Protein AF-A0A662PDH4-F1 (afdb_monomer)

Nearest PDB structures (foldseek):
  8jh1-assembly1_B  TM=7.825E-01  e=4.316E-02  Thermus thermophilus HB8
  5fsh-assembly1_A  TM=7.391E-01  e=3.785E-02  Thermus thermophilus HB8
  3tl2-assembly1_A  TM=3.869E-01  e=4.042E-02  Bacillus anthracis
  5im5-assembly1_K  TM=4.591E-01  e=8.274E-01  Methanocaldococcus jannaschii DSM 2661
  2xd7-assembly4_D  TM=5.297E-01  e=1.076E+00  Homo sapiens

Sequence (106 aa):
MEKLKTVLDVHIVPVGLEIDRAVIPLKVHNADKVYLLTQEKENGASKYFL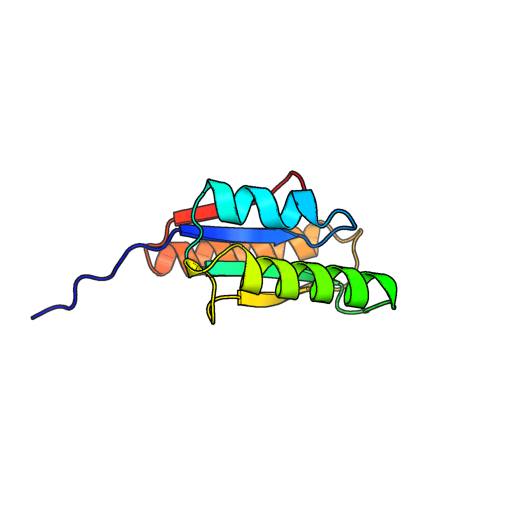REIQERIDRECPRLKGNVIIRGYREWDDLSSIMSEICKIVRYEKSEGNRVFINISS

Structure (mmCIF, N/CA/C/O backbone):
data_AF-A0A662PDH4-F1
#
_entry.id   AF-A0A662PDH4-F1
#
loop_
_atom_site.group_PDB
_atom_site.id
_atom_site.type_symbol
_atom_site.label_atom_id
_atom_site.label_alt_id
_atom_site.label_comp_id
_atom_site.label_asym_id
_atom_site.label_entity_id
_atom_site.label_seq_id
_atom_site.pdbx_PDB_ins_code
_atom_site.Cartn_x
_atom_site.Cartn_y
_atom_site.Cartn_z
_atom_site.occupancy
_atom_site.B_iso_or_equiv
_atom_site.auth_seq_id
_atom_site.auth_comp_id
_atom_site.auth_asym_id
_atom_site.auth_atom_id
_atom_site.pdbx_PDB_model_num
ATOM 1 N N . MET A 1 1 ? -14.476 13.345 28.098 1.00 45.69 1 MET A N 1
ATOM 2 C CA . MET A 1 1 ? -14.970 12.363 27.109 1.00 45.69 1 MET A CA 1
ATOM 3 C C . MET A 1 1 ? -13.774 11.900 26.299 1.00 45.69 1 MET A C 1
ATOM 5 O O . MET A 1 1 ? -13.238 12.700 25.541 1.00 45.69 1 MET A O 1
ATOM 9 N N . GLU A 1 2 ? -13.303 10.671 26.505 1.00 53.00 2 GLU A N 1
ATOM 10 C CA . GLU A 1 2 ? -12.348 10.055 25.577 1.00 53.00 2 GLU A CA 1
ATOM 11 C C . GLU A 1 2 ? -13.023 9.925 24.209 1.00 53.00 2 GLU A C 1
ATOM 13 O O . GLU A 1 2 ? -14.136 9.404 24.106 1.00 53.00 2 GLU A O 1
ATOM 18 N N . LYS A 1 3 ? -12.386 10.442 23.153 1.00 51.91 3 LYS A N 1
ATOM 19 C CA . LYS A 1 3 ? -12.815 10.140 21.786 1.00 51.91 3 LYS A CA 1
ATOM 20 C C . LYS A 1 3 ? -12.613 8.642 21.577 1.00 51.91 3 LYS A C 1
ATOM 22 O O . LYS A 1 3 ? -11.481 8.173 21.653 1.00 51.91 3 LYS A O 1
ATOM 27 N N . LEU A 1 4 ? -13.694 7.912 21.302 1.00 58.94 4 LEU A N 1
ATOM 28 C CA . LEU A 1 4 ? -13.620 6.539 20.805 1.00 58.94 4 LEU A CA 1
ATOM 29 C C . LEU A 1 4 ? -12.676 6.518 19.596 1.00 58.94 4 LEU A C 1
ATOM 31 O O . LEU A 1 4 ? -12.953 7.156 18.578 1.00 58.94 4 LEU A O 1
ATOM 35 N N . LYS A 1 5 ? -11.532 5.840 19.733 1.00 68.94 5 LYS A N 1
ATOM 36 C CA . LYS A 1 5 ? -10.576 5.674 18.639 1.00 68.94 5 LYS A CA 1
ATOM 37 C C . LYS A 1 5 ? -11.164 4.662 17.659 1.00 68.94 5 LYS A C 1
ATOM 39 O O . LYS A 1 5 ? -11.320 3.490 17.996 1.00 68.94 5 LYS A O 1
ATOM 44 N N . THR A 1 6 ? -11.531 5.118 16.466 1.00 84.50 6 THR A N 1
ATOM 45 C CA . THR A 1 6 ? -12.009 4.236 15.397 1.00 84.50 6 THR A CA 1
ATOM 46 C C . THR A 1 6 ? -10.874 3.314 14.958 1.00 84.50 6 THR A C 1
ATOM 48 O O . THR A 1 6 ? -9.808 3.792 14.580 1.00 84.50 6 THR A O 1
ATOM 51 N N . VAL A 1 7 ? -11.106 2.002 15.003 1.00 94.00 7 VAL A N 1
ATOM 52 C CA . VAL A 1 7 ? -10.169 0.997 14.479 1.00 94.00 7 VAL A CA 1
ATOM 53 C C . VAL A 1 7 ? -10.262 0.985 12.957 1.00 94.00 7 VAL A C 1
ATOM 55 O O . VAL A 1 7 ? -11.335 0.699 12.423 1.00 94.00 7 VAL A O 1
ATOM 58 N N . LEU A 1 8 ? -9.152 1.267 12.276 1.00 96.50 8 LEU A N 1
ATOM 59 C CA . LEU A 1 8 ? -9.090 1.319 10.814 1.00 96.50 8 LEU A CA 1
ATOM 60 C C . LEU A 1 8 ? -8.705 -0.036 10.208 1.00 96.50 8 LEU A C 1
ATOM 62 O O . LEU A 1 8 ? -7.887 -0.767 10.778 1.00 96.50 8 LEU A O 1
ATOM 66 N N . ASP A 1 9 ? -9.247 -0.329 9.023 1.00 97.56 9 ASP A N 1
ATOM 67 C CA . ASP A 1 9 ? -8.750 -1.386 8.136 1.00 97.56 9 ASP A CA 1
ATOM 68 C C . ASP A 1 9 ? -7.647 -0.835 7.228 1.00 97.56 9 ASP A C 1
ATOM 70 O O . ASP A 1 9 ? -7.902 -0.130 6.247 1.00 97.56 9 ASP A O 1
ATOM 74 N N . VAL A 1 10 ? -6.397 -1.139 7.579 1.00 98.19 10 VAL A N 1
ATOM 75 C CA . VAL A 1 10 ? -5.203 -0.626 6.905 1.00 98.19 10 VAL A CA 1
ATOM 76 C C . VAL A 1 10 ? -4.638 -1.679 5.966 1.00 98.19 10 VAL A C 1
ATOM 78 O O . VAL A 1 10 ? -4.329 -2.796 6.377 1.00 98.19 10 VAL A O 1
ATOM 81 N N . HIS A 1 11 ? -4.458 -1.315 4.704 1.00 98.19 11 HIS A N 1
ATOM 82 C CA . HIS A 1 11 ? -3.923 -2.202 3.681 1.00 98.19 11 HIS A CA 1
ATOM 83 C C . HIS A 1 11 ? -2.487 -1.825 3.321 1.00 98.19 11 HIS A C 1
ATOM 85 O O . HIS A 1 11 ? -2.134 -0.649 3.266 1.00 98.19 11 HIS A O 1
ATOM 91 N N . ILE A 1 12 ? -1.657 -2.824 3.048 1.00 97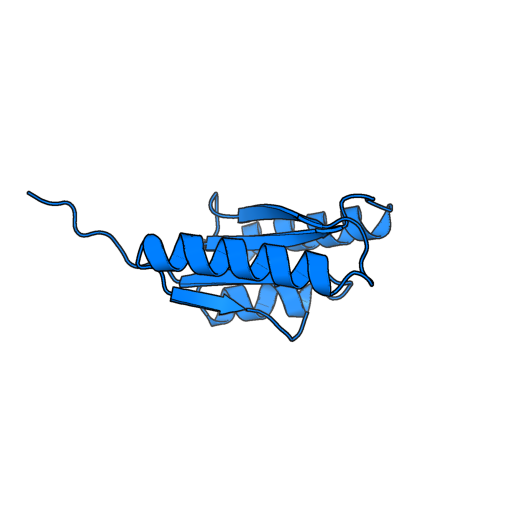.88 12 ILE A N 1
ATOM 92 C CA . ILE A 1 12 ? -0.315 -2.660 2.493 1.00 97.88 12 ILE A CA 1
ATOM 93 C C . ILE A 1 12 ? -0.307 -3.345 1.130 1.00 97.88 12 ILE A C 1
ATOM 95 O O . ILE A 1 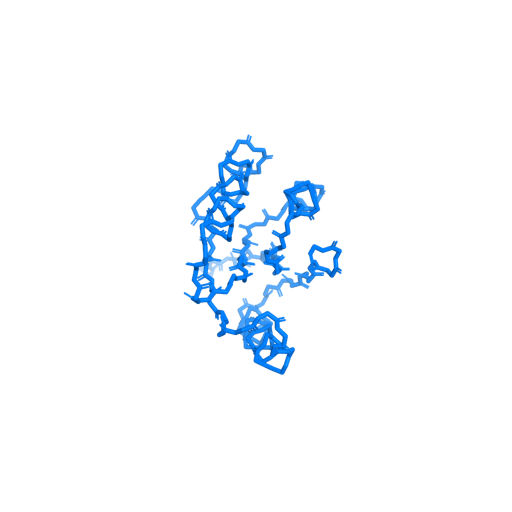12 ? -0.643 -4.527 1.035 1.00 97.88 12 ILE A O 1
ATOM 99 N N . VAL A 1 13 ? 0.049 -2.603 0.086 1.00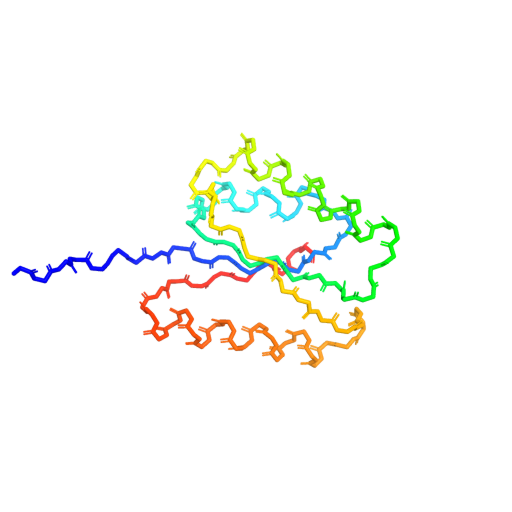 95.81 13 VAL A N 1
ATOM 100 C CA . VAL A 1 13 ? 0.030 -3.066 -1.303 1.00 95.81 13 VAL A CA 1
ATOM 101 C C . VAL A 1 13 ? 1.397 -2.802 -1.930 1.00 95.81 13 VAL A C 1
ATOM 103 O O . VAL A 1 13 ? 1.734 -1.642 -2.184 1.00 95.81 13 VAL A O 1
ATOM 106 N N . PRO A 1 14 ? 2.201 -3.848 -2.173 1.00 91.81 14 PRO A N 1
ATOM 107 C CA . PRO A 1 14 ? 3.313 -3.773 -3.109 1.00 91.81 14 PRO A CA 1
ATOM 108 C C . PRO A 1 14 ? 2.790 -3.410 -4.500 1.00 91.81 14 PRO A C 1
ATOM 110 O O . PRO A 1 14 ? 1.861 -4.035 -5.003 1.00 91.81 14 PRO A O 1
ATOM 113 N N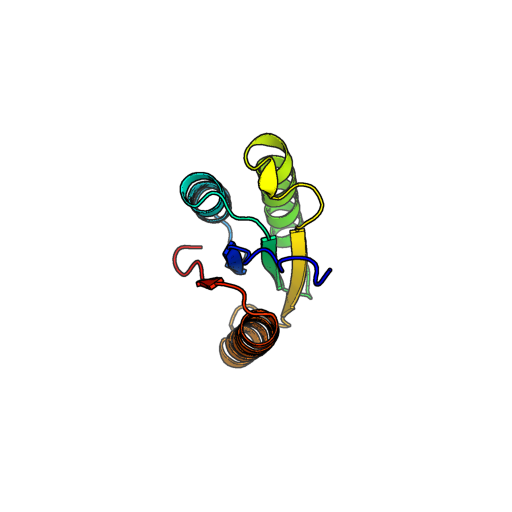 . VAL A 1 15 ? 3.341 -2.356 -5.096 1.00 90.25 15 VAL A N 1
ATOM 114 C CA . VAL A 1 15 ? 2.957 -1.893 -6.429 1.00 90.25 15 VAL A CA 1
ATOM 115 C C . VAL A 1 15 ? 3.725 -2.703 -7.466 1.00 90.25 15 VAL A C 1
ATOM 117 O O . VAL A 1 15 ? 4.932 -2.529 -7.631 1.00 90.25 15 VAL A O 1
ATOM 120 N N . GLY A 1 16 ? 3.001 -3.585 -8.149 1.00 85.56 16 GLY A N 1
ATOM 121 C CA . GLY A 1 16 ? 3.454 -4.305 -9.333 1.00 85.56 16 GLY A CA 1
ATOM 122 C C . GLY A 1 16 ? 2.947 -3.678 -10.636 1.00 85.56 16 GLY A C 1
ATOM 123 O O . GLY A 1 16 ? 2.666 -2.482 -10.721 1.00 85.56 16 GLY A O 1
ATOM 124 N N . LEU A 1 17 ? 2.812 -4.513 -11.668 1.00 87.69 17 LEU A N 1
ATOM 125 C CA . LEU A 1 17 ? 2.376 -4.112 -13.015 1.00 87.69 17 LEU A CA 1
ATOM 126 C C . LEU A 1 17 ? 0.869 -4.343 -13.256 1.00 87.69 17 LEU A C 1
ATOM 128 O O . LEU A 1 17 ? 0.376 -4.139 -14.363 1.00 87.69 17 LEU A O 1
ATOM 132 N N . GLU A 1 18 ? 0.123 -4.790 -12.242 1.00 90.00 18 GLU A N 1
ATOM 133 C CA . GLU A 1 18 ? -1.288 -5.174 -12.370 1.00 90.00 18 GLU A CA 1
ATOM 134 C C . GLU A 1 18 ? -2.204 -4.267 -11.532 1.00 90.00 18 GLU A C 1
ATOM 136 O O . GLU A 1 18 ? -2.427 -4.486 -10.342 1.00 90.00 18 GLU A O 1
ATOM 141 N N . ILE A 1 19 ? -2.795 -3.255 -12.177 1.00 94.38 19 ILE A N 1
ATOM 142 C CA . ILE A 1 19 ? -3.647 -2.240 -11.525 1.00 94.38 19 ILE A CA 1
ATOM 143 C C . ILE A 1 19 ? -4.857 -2.876 -10.819 1.00 94.38 19 ILE A C 1
ATOM 145 O O . ILE A 1 19 ? -5.193 -2.503 -9.695 1.00 94.38 19 ILE A O 1
ATOM 149 N N . ASP A 1 20 ? -5.514 -3.849 -11.456 1.00 95.31 20 ASP A N 1
ATOM 150 C CA . ASP A 1 20 ? -6.702 -4.508 -10.896 1.00 95.31 20 ASP A CA 1
ATOM 151 C C . ASP A 1 20 ? -6.392 -5.230 -9.581 1.00 95.31 20 ASP A C 1
ATOM 153 O O . ASP A 1 20 ? -7.170 -5.147 -8.628 1.00 95.31 20 ASP A O 1
ATOM 157 N N . ARG A 1 21 ? -5.232 -5.890 -9.499 1.00 95.06 21 ARG A N 1
ATOM 158 C CA . ARG A 1 21 ? -4.811 -6.635 -8.307 1.00 95.06 21 ARG A CA 1
ATOM 159 C C . ARG A 1 21 ? -4.477 -5.724 -7.137 1.00 95.06 21 ARG A C 1
ATOM 161 O O . ARG A 1 21 ? -4.713 -6.105 -5.992 1.00 95.06 21 ARG A O 1
ATOM 168 N N . ALA A 1 22 ? -4.017 -4.508 -7.413 1.00 95.25 22 ALA A N 1
ATOM 169 C CA . ALA A 1 22 ? -3.812 -3.494 -6.391 1.00 95.25 22 ALA A CA 1
ATOM 170 C C . ALA A 1 22 ? -5.144 -2.920 -5.875 1.00 95.25 22 ALA A C 1
ATOM 172 O O . ALA A 1 22 ? -5.321 -2.781 -4.666 1.00 95.25 22 ALA A O 1
ATOM 173 N N . VAL A 1 23 ? -6.088 -2.599 -6.770 1.00 96.50 23 VAL A N 1
ATOM 174 C CA . VAL A 1 23 ? -7.264 -1.773 -6.434 1.00 96.50 23 VAL A CA 1
ATOM 175 C C . VAL A 1 23 ? -8.491 -2.586 -6.013 1.00 96.50 23 VAL A C 1
ATOM 177 O O . VAL A 1 23 ? -9.178 -2.204 -5.063 1.00 96.50 23 VAL A O 1
ATOM 180 N N . ILE A 1 24 ? -8.787 -3.710 -6.674 1.00 96.06 24 ILE A N 1
ATOM 181 C CA . ILE A 1 24 ? -10.006 -4.492 -6.399 1.00 96.06 24 ILE A CA 1
ATOM 182 C C . ILE A 1 24 ? -10.070 -4.959 -4.934 1.00 96.06 24 ILE A C 1
ATOM 184 O O . ILE A 1 24 ? -11.122 -4.769 -4.317 1.00 96.06 24 ILE A O 1
ATOM 188 N N . PRO A 1 25 ? -8.992 -5.493 -4.320 1.00 95.75 25 PRO A N 1
ATOM 189 C CA . PRO A 1 25 ? -9.035 -5.885 -2.912 1.00 95.75 25 PRO A CA 1
ATOM 190 C C . PRO A 1 25 ? -9.326 -4.710 -1.970 1.00 95.75 25 PRO A C 1
ATOM 192 O O . PRO A 1 25 ? -10.081 -4.874 -1.015 1.00 95.75 25 PRO A O 1
ATOM 195 N N . LEU A 1 26 ? -8.791 -3.515 -2.249 1.00 96.88 26 LEU A N 1
ATOM 196 C CA . LEU A 1 26 ? -9.038 -2.317 -1.434 1.00 96.88 26 LEU A CA 1
ATOM 197 C C . LEU A 1 26 ? -10.522 -1.943 -1.421 1.00 96.88 26 LEU A C 1
ATOM 199 O O . LEU A 1 26 ? -11.079 -1.625 -0.370 1.00 96.88 26 LEU A O 1
ATOM 203 N N . LYS A 1 27 ? -11.165 -2.035 -2.588 1.00 95.94 27 LYS A N 1
ATOM 204 C CA . LYS A 1 27 ? -12.596 -1.791 -2.764 1.00 95.94 27 LYS A CA 1
ATOM 205 C C . LYS A 1 27 ? -13.443 -2.856 -2.070 1.00 95.94 27 LYS A C 1
ATOM 207 O O . LYS A 1 27 ? -14.334 -2.517 -1.300 1.00 95.94 27 LYS A O 1
ATOM 212 N N . VAL A 1 28 ? -13.157 -4.137 -2.316 1.00 95.81 28 VAL A N 1
ATOM 213 C CA . VAL A 1 28 ? -13.922 -5.271 -1.762 1.00 95.81 28 VAL A CA 1
ATOM 214 C C . VAL A 1 28 ? -13.861 -5.296 -0.236 1.00 95.81 28 VAL A C 1
ATOM 216 O O . VAL A 1 28 ? -14.872 -5.545 0.417 1.00 95.81 28 VAL A O 1
ATOM 219 N N . HIS A 1 29 ? -12.697 -4.997 0.340 1.00 94.94 29 HIS A N 1
ATOM 220 C CA . HIS A 1 29 ? -12.504 -4.969 1.788 1.00 94.94 29 HIS A CA 1
ATOM 221 C C . HIS A 1 29 ? -12.826 -3.610 2.430 1.00 94.94 29 HIS A C 1
ATOM 223 O O . HIS A 1 29 ? -12.696 -3.478 3.642 1.00 94.94 29 HIS A O 1
ATOM 229 N N . ASN A 1 30 ? -13.291 -2.620 1.655 1.00 94.50 30 ASN A N 1
ATOM 230 C CA . ASN A 1 30 ? -13.603 -1.264 2.118 1.00 94.50 30 ASN A CA 1
ATOM 231 C C . ASN A 1 30 ? -12.477 -0.636 2.961 1.00 94.50 30 ASN A C 1
ATOM 233 O O . ASN A 1 30 ? -12.743 -0.126 4.051 1.00 94.50 30 ASN A O 1
ATOM 237 N N . ALA A 1 31 ? -11.243 -0.671 2.454 1.00 97.06 31 ALA A N 1
ATOM 238 C CA . ALA A 1 31 ? -10.061 -0.158 3.143 1.00 97.06 31 ALA A CA 1
ATOM 239 C C . ALA A 1 31 ? -10.236 1.299 3.623 1.00 97.06 31 ALA A C 1
ATOM 241 O 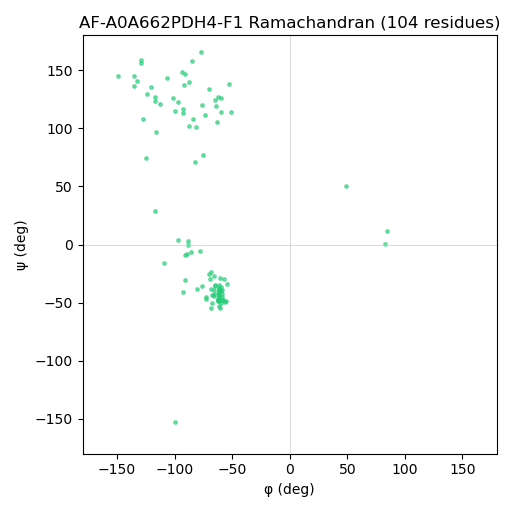O . ALA A 1 31 ? -10.751 2.150 2.895 1.00 97.06 31 ALA A O 1
ATOM 242 N N . ASP A 1 32 ? -9.766 1.593 4.837 1.00 97.19 32 ASP A N 1
ATOM 243 C CA . ASP A 1 32 ? -9.773 2.940 5.431 1.00 97.19 32 ASP A CA 1
ATOM 244 C C . ASP A 1 32 ? -8.495 3.723 5.142 1.00 97.19 32 ASP A C 1
ATOM 246 O O . ASP A 1 32 ? -8.494 4.953 5.068 1.00 97.19 32 ASP A O 1
ATOM 250 N N . LYS A 1 33 ? -7.388 2.994 5.002 1.00 97.88 33 LYS A N 1
ATOM 251 C CA . LYS A 1 33 ? -6.053 3.532 4.763 1.00 97.88 33 LYS A CA 1
ATOM 252 C C . LYS A 1 33 ? -5.250 2.544 3.934 1.00 97.88 33 LYS A C 1
ATOM 254 O O . LYS A 1 33 ? -5.383 1.334 4.120 1.00 97.88 33 LYS A O 1
ATOM 259 N N . VAL A 1 34 ? -4.386 3.042 3.055 1.00 98.25 34 VAL A N 1
ATOM 260 C CA . VAL A 1 34 ? -3.505 2.184 2.257 1.00 98.25 34 VAL A CA 1
ATOM 261 C C . VAL A 1 34 ? -2.075 2.712 2.220 1.00 98.25 34 VAL A C 1
ATOM 263 O O . VAL A 1 34 ? -1.839 3.904 2.036 1.00 98.25 34 VAL A O 1
ATOM 266 N N . TYR A 1 35 ? -1.123 1.800 2.379 1.00 98.00 35 TYR A N 1
ATOM 267 C CA . TYR A 1 35 ? 0.288 1.995 2.084 1.00 98.00 35 TYR A CA 1
ATOM 268 C C . TYR A 1 35 ? 0.599 1.376 0.720 1.00 98.00 35 TYR A C 1
ATOM 270 O O . TYR A 1 35 ? 0.508 0.159 0.567 1.00 98.00 35 TYR A O 1
ATOM 278 N N . LEU A 1 36 ? 0.973 2.201 -0.256 1.00 95.62 36 LEU A N 1
ATOM 279 C CA . LEU A 1 36 ? 1.483 1.760 -1.553 1.00 95.62 36 LEU A CA 1
ATOM 280 C C . LEU A 1 36 ? 3.011 1.682 -1.472 1.00 95.62 36 LEU A C 1
ATOM 282 O O . LEU A 1 36 ? 3.672 2.707 -1.287 1.00 95.62 36 LEU A O 1
ATOM 286 N N . LEU A 1 37 ? 3.563 0.471 -1.567 1.00 93.06 37 LEU A N 1
ATOM 287 C CA . LEU A 1 37 ? 5.007 0.234 -1.565 1.00 93.06 37 LEU A CA 1
ATOM 288 C C . LEU A 1 37 ? 5.514 0.199 -3.005 1.00 93.06 37 LEU A C 1
ATOM 290 O O . LEU A 1 37 ? 5.140 -0.691 -3.761 1.00 93.06 37 LEU A O 1
ATOM 294 N N . THR A 1 38 ? 6.380 1.131 -3.381 1.00 89.88 38 THR A N 1
ATOM 295 C CA . THR A 1 38 ? 6.926 1.245 -4.741 1.00 89.88 38 THR A CA 1
ATOM 296 C C . THR A 1 38 ? 8.448 1.340 -4.712 1.00 89.88 38 THR A C 1
ATOM 298 O O . THR A 1 38 ? 9.035 1.713 -3.699 1.00 89.88 38 THR A O 1
ATOM 301 N N . GLN A 1 39 ? 9.103 1.024 -5.825 1.00 85.50 39 GLN A N 1
ATOM 302 C CA . GLN A 1 39 ? 10.549 1.171 -5.947 1.00 85.50 39 GLN A CA 1
ATOM 303 C C . GLN A 1 39 ? 10.959 2.660 -5.989 1.00 85.50 39 GLN A C 1
ATOM 305 O O . GLN A 1 39 ? 10.373 3.440 -6.737 1.00 85.50 39 GLN A O 1
ATOM 310 N N . GLU A 1 40 ? 11.982 3.051 -5.219 1.00 73.25 40 GLU A N 1
ATOM 311 C CA . GLU A 1 40 ? 12.536 4.416 -5.149 1.00 73.25 40 GLU A CA 1
ATOM 312 C C . GLU A 1 40 ? 13.240 4.825 -6.445 1.00 73.25 40 GLU A C 1
ATOM 314 O O . GLU A 1 40 ? 13.136 5.972 -6.881 1.00 73.25 40 GLU A O 1
ATOM 319 N N . LYS A 1 41 ? 13.951 3.886 -7.087 1.00 67.06 41 LYS A N 1
ATOM 320 C CA . LYS A 1 41 ? 14.458 4.069 -8.451 1.00 67.06 41 LYS A CA 1
ATOM 321 C C . LYS A 1 41 ? 13.305 3.923 -9.430 1.00 67.06 41 LYS A C 1
ATOM 323 O O . LYS A 1 41 ? 13.124 2.901 -10.086 1.00 67.06 41 LYS A O 1
ATOM 328 N N . GLU A 1 42 ? 12.508 4.972 -9.502 1.00 61.72 42 GLU A N 1
ATOM 329 C CA . GLU A 1 42 ? 11.386 5.059 -10.411 1.00 61.72 42 GLU A CA 1
ATOM 330 C C . GLU A 1 42 ? 11.865 5.014 -11.870 1.00 61.72 42 GLU A C 1
ATOM 332 O O . GLU A 1 42 ? 12.381 5.993 -12.414 1.00 61.72 42 GLU A O 1
ATOM 337 N N . ASN A 1 43 ? 11.652 3.879 -12.534 1.00 68.06 43 ASN A N 1
ATOM 338 C CA . ASN A 1 43 ? 11.615 3.844 -13.991 1.00 68.06 43 ASN A CA 1
ATOM 339 C C . ASN A 1 43 ? 10.255 4.397 -14.480 1.00 68.06 43 ASN A C 1
ATOM 341 O O . ASN A 1 43 ? 9.308 4.561 -13.704 1.00 68.06 43 ASN A O 1
ATOM 345 N N . GLY A 1 44 ? 10.142 4.725 -15.772 1.00 75.56 44 GLY A N 1
ATOM 346 C CA . GLY A 1 44 ? 8.905 5.298 -16.324 1.00 75.56 44 GLY A CA 1
ATOM 347 C C . GLY A 1 44 ? 7.663 4.417 -16.116 1.00 75.56 44 GLY A C 1
ATOM 348 O O . GLY A 1 44 ? 6.565 4.947 -15.961 1.00 75.56 44 GLY A O 1
ATOM 349 N N . ALA A 1 45 ? 7.838 3.092 -16.050 1.00 80.19 45 ALA A N 1
ATOM 350 C CA . ALA A 1 45 ? 6.748 2.145 -15.838 1.00 80.19 45 ALA A CA 1
ATOM 351 C C . ALA A 1 45 ? 6.222 2.187 -14.395 1.00 80.19 45 ALA A C 1
ATOM 353 O O . ALA A 1 45 ? 5.017 2.316 -14.204 1.00 80.19 45 ALA A O 1
ATOM 354 N N . SER A 1 46 ? 7.093 2.171 -13.380 1.00 81.69 46 SER A N 1
ATOM 355 C CA . SER A 1 46 ? 6.677 2.236 -11.970 1.00 81.69 46 SER A CA 1
ATOM 356 C C . SER A 1 46 ? 5.882 3.511 -11.667 1.00 81.69 46 SER A C 1
ATOM 358 O O . SER A 1 46 ? 4.860 3.452 -10.987 1.00 81.69 46 SER A O 1
ATOM 360 N N . LYS A 1 47 ? 6.285 4.654 -12.247 1.00 86.19 47 LYS A N 1
ATOM 361 C CA . LYS A 1 47 ? 5.526 5.917 -12.155 1.00 86.19 47 LYS A CA 1
ATOM 362 C C . LYS A 1 47 ? 4.143 5.812 -12.775 1.00 86.19 47 LYS A C 1
ATOM 364 O O . LYS A 1 47 ? 3.177 6.310 -12.202 1.00 86.19 47 LYS A O 1
ATOM 369 N N . TYR A 1 48 ? 4.065 5.200 -13.955 1.00 90.94 48 TYR A N 1
ATOM 370 C CA . TYR A 1 48 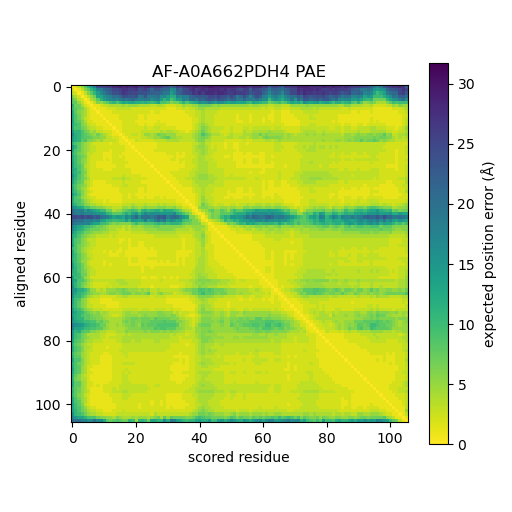? 2.805 5.005 -14.654 1.00 90.94 48 TYR A CA 1
ATOM 371 C C . TYR A 1 48 ? 1.847 4.168 -13.802 1.00 90.94 48 TYR A C 1
ATOM 373 O O . TYR A 1 48 ? 0.770 4.649 -13.468 1.00 90.94 48 TYR A O 1
ATOM 381 N N . PHE A 1 49 ? 2.262 2.977 -13.363 1.00 92.19 49 PHE A N 1
ATOM 382 C CA . PHE A 1 49 ? 1.400 2.096 -12.574 1.00 92.19 49 PHE A CA 1
ATOM 383 C C . PHE A 1 49 ? 0.989 2.708 -11.238 1.00 92.19 49 PHE A C 1
ATOM 385 O O . PHE A 1 49 ? -0.186 2.638 -10.885 1.00 92.19 49 PHE A O 1
ATOM 392 N N . LEU A 1 50 ? 1.911 3.365 -10.527 1.00 93.19 50 LEU A N 1
ATOM 393 C CA . LEU A 1 50 ? 1.577 4.068 -9.290 1.00 93.19 50 LEU A CA 1
ATOM 394 C C . LEU A 1 50 ? 0.495 5.128 -9.528 1.00 93.19 50 LEU A C 1
ATOM 396 O O . LEU A 1 50 ? -0.496 5.158 -8.799 1.00 93.19 50 LEU A O 1
ATOM 400 N N . ARG A 1 51 ? 0.653 5.956 -10.568 1.00 93.88 51 ARG A N 1
ATOM 401 C CA . ARG A 1 51 ? -0.320 6.996 -10.912 1.00 93.88 51 ARG A CA 1
ATOM 402 C C . ARG A 1 51 ? -1.681 6.400 -11.269 1.00 93.88 51 ARG A C 1
ATOM 404 O O . ARG A 1 51 ? -2.685 6.829 -10.710 1.00 93.88 51 ARG A O 1
ATOM 411 N N . GLU A 1 52 ? -1.725 5.395 -12.142 1.00 95.94 52 GLU A N 1
ATOM 412 C CA . GLU A 1 52 ? -2.985 4.749 -12.539 1.00 95.94 52 GLU A CA 1
ATOM 413 C C . GLU A 1 52 ? -3.691 4.091 -11.341 1.00 95.94 52 GLU A C 1
ATOM 415 O O . GLU A 1 52 ? -4.915 4.168 -11.213 1.00 95.94 52 GLU A O 1
ATOM 420 N N . ILE A 1 53 ? -2.930 3.479 -10.425 1.00 95.44 53 ILE A N 1
ATOM 421 C CA . ILE A 1 53 ? -3.464 2.926 -9.174 1.00 95.44 53 ILE A CA 1
ATOM 422 C C . ILE A 1 53 ? -4.060 4.040 -8.310 1.00 95.44 53 ILE A C 1
ATOM 424 O O . ILE A 1 53 ? -5.180 3.885 -7.829 1.00 95.44 53 ILE A O 1
ATOM 428 N N . GLN A 1 54 ? -3.362 5.165 -8.132 1.00 95.56 54 GLN A N 1
ATOM 429 C CA . GLN A 1 54 ? -3.867 6.297 -7.348 1.00 95.56 54 GLN A CA 1
ATOM 430 C C . GLN A 1 54 ? -5.151 6.883 -7.944 1.00 95.56 54 GLN A C 1
ATOM 432 O O . GLN A 1 54 ? -6.145 7.017 -7.232 1.00 95.56 54 GLN A O 1
ATOM 437 N N . GLU A 1 55 ? -5.174 7.149 -9.252 1.00 95.94 55 GLU A N 1
ATOM 438 C CA . GLU A 1 55 ? -6.357 7.677 -9.945 1.00 95.94 55 GLU A CA 1
ATOM 439 C C . GLU A 1 55 ? -7.558 6.730 -9.826 1.00 95.94 55 GLU A C 1
ATOM 441 O O . GLU A 1 55 ? -8.712 7.150 -9.680 1.00 95.94 55 GLU A O 1
ATOM 446 N N . ARG A 1 56 ? -7.307 5.419 -9.865 1.00 96.75 56 ARG A N 1
ATOM 447 C CA . ARG A 1 56 ? -8.361 4.420 -9.723 1.00 96.75 56 ARG A CA 1
ATOM 448 C C . ARG A 1 56 ? -8.827 4.250 -8.279 1.00 96.75 56 ARG A C 1
ATOM 450 O O . ARG A 1 56 ? -10.030 4.100 -8.073 1.00 96.75 56 ARG A O 1
ATOM 457 N N . ILE A 1 57 ? -7.934 4.346 -7.292 1.00 96.62 57 ILE A N 1
ATOM 458 C CA . ILE A 1 57 ? -8.297 4.422 -5.868 1.00 96.62 57 ILE A CA 1
ATOM 459 C C . ILE A 1 57 ? -9.201 5.632 -5.621 1.00 96.62 57 ILE A C 1
ATOM 461 O O . ILE A 1 57 ? -10.265 5.469 -5.030 1.00 96.62 57 ILE A O 1
ATOM 465 N N . ASP A 1 58 ? -8.843 6.813 -6.126 1.00 95.06 58 ASP A N 1
ATOM 466 C CA . ASP A 1 58 ? -9.632 8.035 -5.925 1.00 95.06 58 ASP A CA 1
ATOM 467 C C . ASP A 1 58 ? -11.048 7.932 -6.508 1.00 95.06 58 ASP A C 1
ATOM 469 O O . ASP A 1 58 ? -12.008 8.459 -5.939 1.00 95.06 58 ASP A O 1
ATOM 473 N N . ARG A 1 59 ? -11.195 7.225 -7.633 1.00 95.62 59 ARG A N 1
ATOM 474 C CA . ARG A 1 59 ? -12.482 7.003 -8.302 1.00 95.62 59 ARG A CA 1
ATOM 475 C C . ARG A 1 59 ? -13.316 5.890 -7.667 1.00 95.62 59 ARG A C 1
ATOM 477 O O . ARG A 1 59 ? -14.538 6.000 -7.636 1.00 95.62 59 ARG A O 1
ATOM 484 N N . GLU A 1 60 ? -12.688 4.806 -7.218 1.00 96.56 60 GLU A N 1
ATOM 485 C CA . GLU A 1 60 ? -13.395 3.575 -6.837 1.00 96.56 60 GLU A CA 1
ATOM 486 C C . GLU A 1 60 ? -13.420 3.286 -5.331 1.00 96.56 60 GLU A C 1
ATOM 488 O O . GLU A 1 60 ? -14.228 2.466 -4.891 1.00 96.56 60 GLU A O 1
ATOM 493 N N . CYS A 1 61 ? -12.568 3.940 -4.538 1.00 96.38 61 CYS A N 1
ATOM 494 C CA . CYS A 1 61 ? -12.389 3.679 -3.109 1.00 96.38 61 CYS A CA 1
ATOM 495 C C . CYS A 1 61 ? -12.599 4.964 -2.279 1.00 96.38 61 CYS A C 1
ATOM 497 O O . CYS A 1 61 ? -11.640 5.534 -1.757 1.00 96.38 61 CYS A O 1
ATOM 499 N N . PRO A 1 62 ? -13.847 5.432 -2.089 1.00 92.69 62 PRO A N 1
ATOM 500 C CA . PRO A 1 62 ? -14.125 6.724 -1.452 1.00 92.69 62 PRO A CA 1
ATOM 501 C C . PRO A 1 62 ? -13.611 6.843 -0.006 1.00 92.69 62 PRO A C 1
ATOM 503 O O . PRO A 1 62 ? -13.263 7.943 0.420 1.00 92.69 62 PRO A O 1
ATOM 506 N N . ARG A 1 63 ? -13.513 5.731 0.742 1.00 93.88 63 ARG A N 1
ATOM 507 C CA . ARG A 1 63 ? -12.955 5.701 2.112 1.00 93.88 63 ARG A CA 1
ATOM 508 C C . ARG A 1 63 ? -11.449 5.980 2.164 1.00 93.88 63 ARG A C 1
ATOM 510 O O . ARG A 1 63 ? -10.956 6.435 3.191 1.00 93.88 63 ARG A O 1
ATOM 517 N N . LEU A 1 64 ? -10.735 5.748 1.061 1.00 95.75 64 LEU A N 1
ATOM 518 C CA . LEU A 1 64 ? -9.292 5.968 0.961 1.00 95.75 64 LEU A CA 1
ATOM 519 C C . LEU A 1 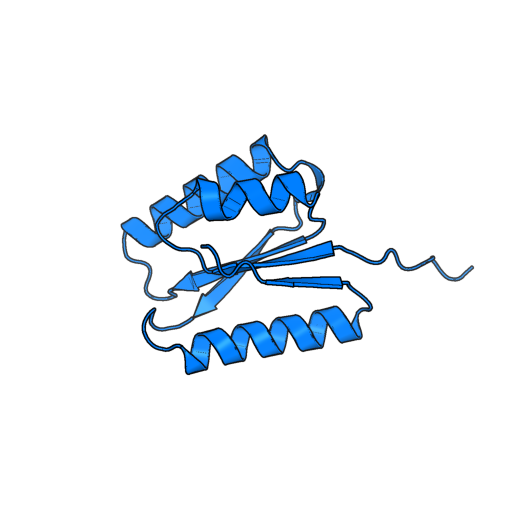64 ? -8.920 7.404 0.587 1.00 95.75 64 LEU A C 1
ATOM 521 O O . LEU A 1 64 ? -7.737 7.743 0.605 1.00 95.75 64 LEU A O 1
ATOM 525 N N . LYS A 1 65 ? -9.895 8.264 0.270 1.00 86.69 65 LYS A N 1
ATOM 526 C CA . LYS A 1 65 ? -9.628 9.639 -0.156 1.00 86.69 65 LYS A CA 1
ATOM 527 C C . LYS A 1 65 ? -8.874 10.405 0.939 1.00 86.69 65 LYS A C 1
ATOM 529 O O . LYS A 1 65 ? -9.408 10.650 2.017 1.00 86.69 65 LYS A O 1
ATOM 534 N N . GLY A 1 66 ? -7.628 10.782 0.654 1.00 85.38 66 GLY A N 1
ATOM 535 C CA . GLY A 1 66 ? -6.735 11.452 1.610 1.00 85.38 66 GLY A CA 1
ATOM 536 C C . GLY A 1 66 ? -5.993 10.527 2.587 1.00 85.38 66 GLY A C 1
ATOM 537 O O . GLY A 1 66 ? -5.191 11.020 3.372 1.00 85.38 66 GLY A O 1
ATOM 538 N N . ASN A 1 67 ? -6.196 9.206 2.512 1.00 94.94 67 ASN A N 1
ATOM 539 C CA . ASN A 1 67 ? -5.557 8.191 3.366 1.00 94.94 67 ASN A CA 1
ATOM 540 C C . ASN A 1 67 ? -4.674 7.209 2.567 1.00 94.94 67 ASN A C 1
ATOM 542 O O . ASN A 1 67 ? -4.488 6.052 2.957 1.00 94.94 67 ASN A O 1
ATOM 546 N N . VAL A 1 68 ? -4.119 7.674 1.446 1.00 96.94 68 VAL A N 1
ATOM 547 C CA . VAL A 1 68 ? -3.135 6.946 0.634 1.00 96.94 68 VAL A CA 1
ATOM 548 C C . VAL A 1 68 ? -1.734 7.421 1.014 1.00 96.94 68 VAL A C 1
ATOM 550 O O . VAL A 1 68 ? -1.426 8.607 0.913 1.00 96.94 68 VAL A O 1
ATOM 553 N N . ILE A 1 69 ? -0.872 6.501 1.443 1.00 97.12 69 ILE A N 1
ATOM 554 C CA . ILE A 1 69 ? 0.518 6.780 1.810 1.00 97.12 69 ILE A CA 1
ATOM 555 C C . ILE A 1 69 ? 1.444 6.028 0.863 1.00 97.12 69 ILE A C 1
ATOM 557 O O . ILE A 1 69 ? 1.357 4.811 0.745 1.00 97.12 69 ILE A O 1
ATOM 561 N N . ILE A 1 70 ? 2.380 6.740 0.238 1.00 94.25 70 ILE A N 1
ATOM 562 C CA . ILE A 1 70 ? 3.429 6.124 -0.579 1.00 94.25 70 ILE A CA 1
ATOM 563 C C . ILE A 1 70 ? 4.666 5.866 0.292 1.00 94.25 70 ILE A C 1
ATOM 565 O O . ILE A 1 70 ? 5.066 6.702 1.115 1.00 94.25 70 ILE A O 1
ATOM 569 N N . ARG A 1 71 ? 5.268 4.689 0.127 1.00 92.50 71 ARG A N 1
ATOM 570 C CA . ARG A 1 71 ? 6.552 4.311 0.727 1.00 92.50 71 ARG A CA 1
ATOM 571 C C . ARG A 1 71 ? 7.451 3.684 -0.330 1.00 92.50 71 ARG A C 1
ATOM 573 O O . ARG A 1 71 ? 6.985 2.934 -1.182 1.00 92.50 71 ARG A O 1
ATOM 580 N N . GLY A 1 72 ? 8.732 4.023 -0.254 1.00 86.88 72 GLY A N 1
ATOM 581 C CA . GLY A 1 72 ? 9.763 3.546 -1.163 1.00 86.88 72 GLY A CA 1
ATOM 582 C C . GLY A 1 72 ? 10.485 2.304 -0.638 1.00 86.88 72 GLY A C 1
ATOM 583 O O . GLY A 1 72 ? 10.671 2.162 0.570 1.00 86.88 72 GLY A O 1
ATOM 584 N N . TYR A 1 73 ? 10.938 1.439 -1.541 1.00 84.25 73 TYR A N 1
ATOM 585 C CA . TYR A 1 73 ? 12.010 0.464 -1.306 1.00 84.25 73 TYR A CA 1
ATOM 586 C C . TYR A 1 73 ? 13.061 0.566 -2.425 1.00 84.25 73 TYR A C 1
ATOM 588 O O . TYR A 1 73 ? 12.754 1.035 -3.515 1.00 84.25 73 TYR A O 1
ATOM 596 N N . ARG A 1 74 ? 14.313 0.152 -2.197 1.00 80.81 74 ARG A N 1
ATOM 597 C CA . ARG A 1 74 ? 15.401 0.414 -3.168 1.00 80.81 74 ARG A CA 1
ATOM 598 C C . ARG A 1 74 ? 15.273 -0.358 -4.479 1.00 80.81 74 ARG A C 1
ATOM 600 O O . ARG A 1 74 ? 15.325 0.242 -5.551 1.00 80.81 74 ARG A O 1
ATOM 607 N N . GLU A 1 75 ? 15.159 -1.677 -4.386 1.00 81.88 75 GLU A N 1
ATOM 608 C CA . GLU A 1 75 ? 15.182 -2.595 -5.527 1.00 81.88 75 GLU A CA 1
ATOM 609 C C . GLU A 1 75 ? 14.065 -3.637 -5.378 1.00 81.88 75 GLU A C 1
ATOM 611 O O . GLU A 1 75 ? 13.722 -4.019 -4.258 1.00 81.88 75 GLU A O 1
ATOM 616 N N . TRP A 1 76 ? 13.466 -4.062 -6.494 1.00 80.56 76 TRP A N 1
ATOM 617 C CA . TRP A 1 76 ? 12.315 -4.983 -6.509 1.00 80.56 76 TRP A CA 1
ATOM 618 C C . TRP A 1 76 ? 12.675 -6.413 -6.092 1.00 80.56 76 TRP A C 1
ATOM 620 O O . TRP A 1 76 ? 11.819 -7.147 -5.603 1.00 80.56 76 TRP A O 1
ATOM 630 N N . ASP A 1 77 ? 13.936 -6.797 -6.267 1.00 83.12 77 ASP A N 1
ATOM 631 C CA . ASP A 1 77 ? 14.490 -8.095 -5.891 1.00 83.12 77 ASP A CA 1
ATOM 632 C C . ASP A 1 77 ? 15.028 -8.118 -4.449 1.00 83.12 77 ASP A C 1
ATOM 634 O O . ASP A 1 77 ? 15.318 -9.189 -3.908 1.00 83.12 77 ASP A O 1
ATOM 638 N N . ASP A 1 78 ? 15.087 -6.966 -3.773 1.00 86.88 78 ASP A N 1
ATOM 639 C CA . ASP A 1 78 ? 15.456 -6.871 -2.361 1.00 86.88 78 ASP A CA 1
ATOM 640 C C . ASP A 1 78 ? 14.255 -7.165 -1.450 1.00 86.88 78 ASP A C 1
ATOM 642 O O . ASP A 1 78 ? 13.705 -6.304 -0.750 1.00 86.88 78 ASP A O 1
ATOM 646 N N . LEU A 1 79 ? 13.865 -8.441 -1.435 1.00 88.94 79 LEU A N 1
ATOM 647 C CA . LEU A 1 79 ? 12.780 -8.945 -0.597 1.00 88.94 79 LEU A CA 1
ATOM 648 C C . LEU A 1 79 ? 12.993 -8.608 0.886 1.00 88.94 79 LEU A C 1
ATOM 650 O O . LEU A 1 79 ? 12.030 -8.340 1.602 1.00 88.94 79 LEU A O 1
ATOM 654 N N . SER A 1 80 ? 14.242 -8.587 1.357 1.00 90.25 80 SER A N 1
ATOM 655 C CA . SER A 1 80 ? 14.551 -8.277 2.757 1.00 90.25 80 SER A CA 1
ATOM 656 C C . SER A 1 80 ? 14.191 -6.834 3.106 1.00 90.25 80 SER A C 1
ATOM 658 O O . SER A 1 80 ? 13.559 -6.595 4.138 1.00 90.25 80 SER A O 1
ATOM 660 N N . SER A 1 81 ? 14.532 -5.873 2.244 1.00 87.56 81 SER A N 1
ATOM 661 C CA . SER A 1 81 ? 14.147 -4.470 2.435 1.00 87.56 81 SER A CA 1
ATOM 662 C C . SER A 1 81 ? 12.637 -4.267 2.347 1.00 87.56 81 SER A C 1
ATOM 664 O O . SER A 1 81 ? 12.073 -3.578 3.200 1.00 87.56 81 SER A O 1
ATOM 666 N N . ILE A 1 82 ? 11.968 -4.913 1.386 1.00 90.88 82 ILE A N 1
ATOM 667 C CA . ILE A 1 82 ? 10.504 -4.852 1.245 1.00 90.88 82 ILE A CA 1
ATOM 668 C C . ILE A 1 82 ? 9.832 -5.392 2.514 1.00 90.88 82 ILE A C 1
ATOM 670 O O . ILE A 1 82 ? 8.999 -4.717 3.123 1.00 90.88 82 ILE A O 1
ATOM 674 N N . MET A 1 83 ? 10.241 -6.578 2.971 1.00 93.06 83 MET A N 1
ATOM 675 C CA . MET A 1 83 ? 9.689 -7.199 4.175 1.00 93.06 83 MET A CA 1
ATOM 676 C C . MET A 1 83 ? 9.993 -6.394 5.438 1.00 93.06 83 MET A C 1
ATOM 678 O O . MET A 1 83 ? 9.147 -6.317 6.331 1.00 93.06 83 MET A O 1
ATOM 682 N N . SER A 1 84 ? 11.166 -5.761 5.519 1.00 91.88 84 SER A N 1
ATOM 683 C CA . SER A 1 84 ? 11.512 -4.856 6.617 1.00 91.88 84 SER A CA 1
ATOM 684 C C . SER A 1 84 ? 10.553 -3.666 6.673 1.00 91.88 84 SER A C 1
ATOM 686 O O . SER A 1 84 ? 10.040 -3.344 7.747 1.00 91.88 84 SER A O 1
ATOM 688 N N . GLU A 1 85 ? 10.241 -3.055 5.528 1.00 93.19 85 GLU A N 1
ATOM 689 C CA . GLU A 1 85 ? 9.311 -1.928 5.457 1.00 93.19 85 GLU A CA 1
ATOM 690 C C . GLU A 1 85 ? 7.874 -2.340 5.803 1.00 93.19 85 GLU A C 1
ATOM 692 O O . GLU A 1 85 ? 7.232 -1.693 6.636 1.00 93.19 85 GLU A O 1
ATOM 697 N N . ILE A 1 86 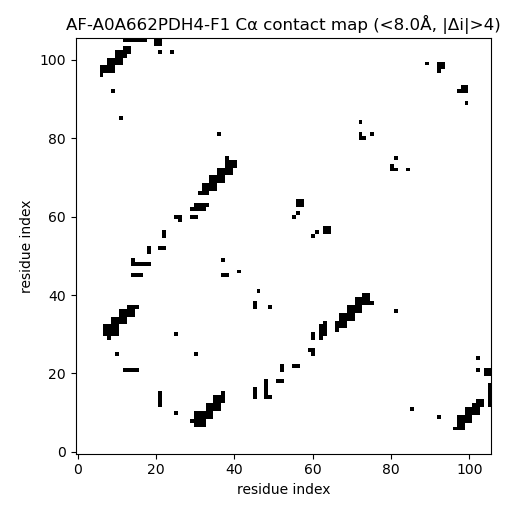? 7.405 -3.480 5.283 1.00 95.62 86 ILE A N 1
ATOM 698 C CA . ILE A 1 86 ? 6.118 -4.076 5.675 1.00 95.62 86 ILE A CA 1
ATOM 699 C C . ILE A 1 86 ? 6.072 -4.284 7.194 1.00 95.62 86 ILE A C 1
ATOM 701 O O . ILE A 1 86 ? 5.121 -3.855 7.846 1.00 95.62 86 ILE A O 1
ATOM 705 N N . CYS A 1 87 ? 7.109 -4.883 7.788 1.00 96.56 87 CYS A N 1
ATOM 706 C CA . CYS A 1 87 ? 7.175 -5.114 9.232 1.00 96.56 87 CYS A CA 1
ATOM 707 C C . CYS A 1 87 ? 7.100 -3.813 10.042 1.00 96.56 87 CYS A C 1
ATOM 709 O O . CYS A 1 87 ? 6.440 -3.786 11.083 1.00 96.56 87 CYS A O 1
ATOM 711 N N . LYS A 1 88 ? 7.762 -2.737 9.597 1.00 96.31 88 LYS A N 1
ATOM 712 C CA . LYS A 1 88 ? 7.684 -1.427 10.266 1.00 96.31 88 LYS A CA 1
ATOM 713 C C . LYS A 1 88 ? 6.259 -0.883 10.249 1.00 96.31 88 LYS A C 1
ATOM 715 O O . LYS A 1 88 ? 5.760 -0.487 11.301 1.00 96.31 88 LYS A O 1
ATOM 720 N N . ILE A 1 89 ? 5.601 -0.912 9.088 1.00 97.56 89 ILE A N 1
ATOM 721 C CA . ILE A 1 89 ? 4.218 -0.441 8.932 1.00 97.56 89 ILE A CA 1
ATOM 722 C C . ILE A 1 89 ? 3.275 -1.277 9.799 1.00 97.56 89 ILE A C 1
ATOM 724 O O . ILE A 1 89 ? 2.495 -0.718 10.564 1.00 97.56 89 ILE A O 1
ATOM 728 N N . VAL A 1 90 ? 3.392 -2.609 9.749 1.00 98.25 90 VAL A N 1
ATOM 729 C CA . VAL A 1 90 ? 2.576 -3.524 10.561 1.00 98.25 90 VAL A CA 1
ATOM 730 C C . VAL A 1 90 ? 2.720 -3.205 12.047 1.00 98.25 90 VAL A C 1
ATOM 732 O O . VAL A 1 90 ? 1.710 -3.072 12.732 1.00 98.25 90 VAL A O 1
ATOM 735 N N . ARG A 1 91 ? 3.949 -3.060 12.562 1.00 98.31 91 ARG A N 1
ATOM 736 C CA . ARG A 1 91 ? 4.177 -2.754 13.985 1.00 98.31 91 ARG A CA 1
ATOM 737 C C . ARG A 1 91 ? 3.563 -1.416 14.384 1.00 98.31 91 ARG A C 1
ATOM 739 O O . ARG A 1 91 ? 2.896 -1.357 15.412 1.00 98.31 91 ARG A O 1
ATOM 746 N N . TYR A 1 92 ? 3.758 -0.383 13.567 1.00 97.94 92 TYR A N 1
ATOM 747 C CA . TYR A 1 92 ? 3.210 0.949 13.814 1.00 97.94 92 TYR A CA 1
ATOM 748 C C . TYR A 1 92 ? 1.674 0.935 13.850 1.00 97.94 92 TYR A C 1
ATOM 750 O O . TYR A 1 92 ? 1.066 1.335 14.840 1.00 97.94 92 TYR A O 1
ATOM 758 N N . GLU A 1 93 ? 1.032 0.391 12.819 1.00 97.81 93 GLU A N 1
ATOM 759 C CA . GLU A 1 93 ? -0.432 0.358 12.735 1.00 97.81 93 GLU A CA 1
ATOM 760 C C . GLU A 1 93 ? -1.055 -0.511 13.830 1.00 97.81 93 GLU A C 1
ATOM 762 O O . GLU A 1 93 ? -2.096 -0.169 14.392 1.00 97.81 93 GLU A O 1
ATOM 767 N N . LYS A 1 94 ? -0.386 -1.606 14.208 1.00 96.94 94 LYS A N 1
ATOM 768 C CA . LYS A 1 94 ? -0.803 -2.426 15.349 1.00 96.94 94 LYS A CA 1
ATOM 769 C C . LYS A 1 94 ? -0.674 -1.680 16.675 1.00 96.94 94 LYS A C 1
ATOM 771 O O . LYS A 1 94 ? -1.583 -1.807 17.491 1.00 96.94 94 LYS A O 1
ATOM 776 N N . SER A 1 95 ? 0.380 -0.884 16.890 1.00 97.00 95 SER A N 1
ATOM 777 C CA . SER A 1 95 ? 0.475 -0.028 18.087 1.00 97.00 95 SER A CA 1
ATOM 778 C C . SER A 1 95 ? -0.592 1.065 18.115 1.00 97.00 95 SER A C 1
ATOM 780 O O . SER A 1 95 ? -1.042 1.455 19.188 1.00 97.00 95 SER A O 1
ATOM 782 N N . GLU A 1 96 ? -1.077 1.488 16.946 1.00 96.38 96 GLU A N 1
ATOM 783 C CA . GLU A 1 96 ? -2.214 2.398 16.833 1.00 96.38 96 GLU A CA 1
ATOM 784 C C . GLU A 1 96 ? -3.574 1.708 17.054 1.00 96.38 96 GLU A C 1
ATOM 786 O O . GLU A 1 96 ? -4.592 2.394 17.144 1.00 96.38 96 GLU A O 1
ATOM 791 N N . GLY A 1 97 ? -3.609 0.381 17.208 1.00 96.56 97 GLY A N 1
ATOM 792 C CA . GLY A 1 97 ? -4.831 -0.397 17.416 1.00 96.56 97 GLY A CA 1
ATOM 793 C C . GLY A 1 97 ? -5.566 -0.769 16.125 1.00 96.56 97 GLY A C 1
ATOM 794 O O . GLY A 1 97 ? -6.699 -1.240 16.194 1.00 96.56 97 GLY A O 1
ATOM 795 N N . ASN A 1 98 ? -4.941 -0.585 14.958 1.00 97.50 98 ASN A N 1
ATOM 796 C CA . ASN A 1 98 ? -5.550 -0.843 13.656 1.00 97.50 98 ASN A CA 1
ATOM 797 C C . ASN A 1 98 ? -5.445 -2.316 13.223 1.00 97.50 98 ASN A C 1
ATOM 799 O O . ASN A 1 98 ? -4.577 -3.088 13.659 1.00 97.50 98 ASN A O 1
ATOM 803 N N . ARG A 1 99 ? -6.340 -2.727 12.318 1.00 97.88 99 ARG A N 1
ATOM 804 C CA . ARG A 1 99 ? -6.247 -4.013 11.615 1.00 97.88 99 ARG A CA 1
ATOM 805 C C . ARG A 1 99 ? -5.391 -3.818 10.369 1.00 97.88 99 ARG A C 1
ATOM 807 O O . ARG A 1 99 ? -5.486 -2.791 9.711 1.00 97.88 99 ARG A O 1
ATOM 814 N N . VAL A 1 100 ? -4.533 -4.792 10.073 1.00 98.12 100 VAL A N 1
ATOM 815 C CA . VAL A 1 100 ? -3.572 -4.693 8.969 1.00 98.12 100 VAL A CA 1
ATOM 816 C C . VAL A 1 100 ? -3.761 -5.872 8.029 1.00 98.12 100 VAL A C 1
ATOM 818 O O . VAL A 1 100 ? -3.762 -7.017 8.483 1.00 98.12 100 VAL A O 1
ATOM 821 N N . PHE A 1 101 ? -3.885 -5.577 6.740 1.00 97.62 101 PHE A N 1
ATOM 822 C CA . PHE A 1 101 ? -4.023 -6.530 5.645 1.00 97.62 101 PHE A CA 1
ATOM 823 C C . PHE A 1 101 ? -2.871 -6.325 4.668 1.00 97.62 101 PHE A C 1
ATOM 825 O O . PHE A 1 101 ? -2.542 -5.195 4.314 1.00 97.62 101 PHE A O 1
ATOM 832 N N . ILE A 1 102 ? -2.255 -7.415 4.222 1.00 96.44 102 ILE A N 1
ATOM 833 C CA . ILE A 1 102 ? -1.153 -7.370 3.260 1.00 96.44 102 ILE A CA 1
ATOM 834 C C . ILE A 1 102 ? -1.657 -7.997 1.966 1.00 96.44 102 ILE A C 1
ATOM 836 O O . ILE A 1 102 ? -2.083 -9.152 1.961 1.00 96.44 102 ILE A O 1
ATOM 840 N N . ASN A 1 103 ? -1.625 -7.233 0.878 1.00 94.19 103 ASN A N 1
ATOM 841 C CA . ASN A 1 103 ? -1.972 -7.741 -0.438 1.00 94.19 103 ASN A CA 1
ATOM 842 C C . ASN A 1 103 ? -0.770 -8.490 -1.028 1.00 94.19 103 ASN A C 1
ATOM 844 O O . ASN A 1 103 ? 0.164 -7.871 -1.523 1.00 94.19 103 ASN A O 1
ATOM 848 N N . ILE A 1 104 ? -0.804 -9.822 -0.962 1.00 89.12 104 ILE A N 1
ATOM 849 C CA . ILE A 1 104 ? 0.227 -10.705 -1.538 1.00 89.12 104 ILE A CA 1
ATOM 850 C C . ILE A 1 104 ? -0.049 -11.085 -3.000 1.00 89.12 104 ILE A C 1
ATOM 852 O O . ILE A 1 104 ? 0.693 -11.871 -3.577 1.00 89.12 104 ILE A O 1
ATOM 856 N N . SER A 1 105 ? -1.157 -10.603 -3.570 1.00 80.25 105 SER A N 1
ATOM 857 C CA . SER A 1 105 ? -1.566 -10.935 -4.938 1.00 80.25 105 SER A CA 1
ATOM 858 C C . SER A 1 105 ? -1.027 -9.968 -5.987 1.00 80.25 105 SER A C 1
ATOM 860 O O . SER A 1 105 ? -1.219 -10.230 -7.170 1.00 80.25 105 SER A O 1
ATOM 862 N N . SER A 1 106 ? -0.424 -8.861 -5.550 1.00 66.56 106 SER A N 1
ATOM 863 C CA . SER A 1 106 ? -0.088 -7.700 -6.370 1.00 66.56 106 SER A CA 1
ATOM 864 C C . SER A 1 106 ? 1.402 -7.557 -6.641 1.00 66.56 106 SER A C 1
ATOM 866 O O . SER A 1 106 ? 2.202 -8.121 -5.861 1.00 66.56 106 SER A O 1
#

Foldseek 3Di:
DPDDQDAFEEEEEEQDQDLCLRAVVCLVVLGQAYEYEFAPPDDVRRVVSVVSNVVSCVVRRVNHVVRYHYDHDHDPPPVVRVVVVVVVVVVVSVVSVYHYYYRPPD

Solvent-accessible surface area (backbone atoms only — not comparable to full-atom values): 5996 Å² total; per-residue (Å²): 132,84,76,81,78,79,70,42,46,32,36,38,33,48,64,55,93,48,56,64,56,56,44,51,57,43,44,78,67,61,31,42,29,37,36,41,38,36,55,62,72,63,50,77,62,58,54,49,43,53,49,54,40,51,59,47,36,63,74,66,26,72,62,29,63,93,33,70,42,83,43,71,35,75,52,91,82,42,56,68,59,48,51,51,52,51,51,52,52,51,55,53,42,46,74,72,59,32,49,78,46,74,51,84,81,57

pLDDT: mean 90.02, std 10.8, range [45.69, 98.31]

Radius of gyration: 13.87 Å; Cα contacts (8 Å, |Δi|>4): 162; chains: 1; bounding box: 30×23×43 Å

Secondary structure (DSSP, 8-state):
-----PPPEEEEEE--S-HHHHHHHHHHTT-SEEEEEEESS--HHHHHHHHHHHHHHHHH-GGGTT-EEEEEES-TT-HHHHHHHHHHHHHHHHHTT-EEEE----

Mean predicted aligned error: 4.46 Å